Protein AF-R5B8Z9-F1 (afdb_monomer)

Radius of gyration: 23.83 Å; Cα contacts (8 Å, |Δi|>4): 99; chains: 1; bounding box: 47×32×64 Å

Structure (mmCIF, N/CA/C/O backbone):
data_AF-R5B8Z9-F1
#
_entry.id   AF-R5B8Z9-F1
#
loop_
_atom_site.group_PDB
_atom_site.id
_atom_site.type_symbol
_atom_site.label_atom_id
_atom_site.label_alt_id
_atom_site.l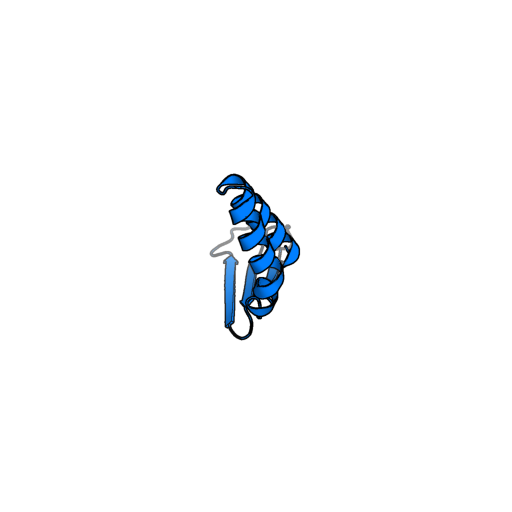abel_comp_id
_atom_site.label_asym_id
_atom_site.label_entity_id
_atom_site.label_seq_id
_atom_site.pdbx_PDB_ins_code
_atom_site.Cartn_x
_atom_site.Cartn_y
_atom_site.Cartn_z
_atom_site.occupancy
_atom_site.B_iso_or_equiv
_atom_site.auth_seq_id
_atom_site.auth_comp_id
_atom_site.auth_asym_id
_atom_site.auth_atom_id
_atom_site.pdbx_PDB_model_num
ATOM 1 N N . MET A 1 1 ? -0.075 2.620 10.308 1.00 56.88 1 MET A N 1
ATOM 2 C CA . MET A 1 1 ? -1.070 3.451 11.006 1.00 56.88 1 MET A CA 1
ATOM 3 C C . MET A 1 1 ? -2.050 2.497 11.656 1.00 56.88 1 MET A C 1
ATOM 5 O O . MET A 1 1 ? -2.607 1.659 10.957 1.00 56.88 1 MET A O 1
ATOM 9 N N . THR A 1 2 ? -2.134 2.536 12.976 1.00 71.81 2 THR A N 1
ATOM 10 C CA . THR A 1 2 ? -2.933 1.642 13.819 1.00 71.81 2 THR A CA 1
ATOM 11 C C . THR A 1 2 ? -4.246 2.318 14.222 1.00 71.81 2 THR A C 1
ATOM 13 O O . THR A 1 2 ? -4.398 3.530 14.073 1.00 71.81 2 THR A O 1
ATOM 16 N N . VAL A 1 3 ? -5.195 1.548 14.759 1.00 71.25 3 VAL A N 1
ATOM 17 C CA . VAL A 1 3 ? -6.445 2.073 15.343 1.00 71.25 3 VAL A CA 1
ATOM 18 C C . VAL A 1 3 ? -6.142 3.110 16.436 1.00 71.25 3 VAL A C 1
ATOM 20 O O . VAL A 1 3 ? -6.780 4.160 16.482 1.00 71.25 3 VAL A O 1
ATOM 23 N N . GLN A 1 4 ? -5.094 2.878 17.234 1.00 77.19 4 GLN A N 1
ATOM 24 C CA . GLN A 1 4 ? -4.620 3.805 18.263 1.00 77.19 4 GLN A CA 1
ATOM 25 C C . GLN A 1 4 ? -4.180 5.155 17.677 1.00 77.19 4 GLN A C 1
ATOM 27 O O . GLN A 1 4 ? -4.535 6.204 18.210 1.00 77.19 4 GLN A O 1
ATOM 32 N N . ASP A 1 5 ? -3.455 5.137 16.551 1.00 74.88 5 ASP A N 1
ATOM 33 C CA . ASP A 1 5 ? -2.999 6.361 15.878 1.00 74.88 5 ASP A CA 1
ATOM 34 C C . ASP A 1 5 ? -4.191 7.205 15.393 1.00 74.88 5 ASP A C 1
ATOM 36 O O . ASP A 1 5 ? -4.169 8.434 15.478 1.00 74.88 5 ASP A O 1
ATOM 40 N N . ILE A 1 6 ? -5.260 6.549 14.922 1.00 78.62 6 ILE A N 1
ATOM 41 C CA . ILE A 1 6 ? -6.490 7.213 14.465 1.00 78.62 6 ILE A CA 1
ATOM 42 C C . ILE A 1 6 ? -7.252 7.821 15.648 1.00 78.62 6 ILE A C 1
ATOM 44 O O . ILE A 1 6 ? -7.684 8.972 15.560 1.00 78.62 6 ILE A O 1
ATOM 48 N N . LYS A 1 7 ? -7.370 7.093 16.768 1.00 80.00 7 LYS A N 1
ATOM 49 C CA . LYS A 1 7 ? -8.000 7.600 17.998 1.00 80.00 7 LYS A CA 1
ATOM 50 C C . LYS A 1 7 ? -7.312 8.866 18.508 1.00 80.00 7 LYS A C 1
ATOM 52 O O . LYS A 1 7 ? -7.981 9.838 18.847 1.00 80.00 7 LYS A O 1
ATOM 57 N N . VAL A 1 8 ? -5.978 8.883 18.504 1.00 83.25 8 VAL A N 1
ATOM 58 C CA . VAL A 1 8 ? -5.184 10.042 18.943 1.00 83.25 8 VAL A CA 1
ATOM 59 C C . VAL A 1 8 ? -5.372 11.238 18.008 1.00 83.25 8 VAL A C 1
ATOM 61 O O . VAL A 1 8 ? -5.588 12.351 18.482 1.00 83.25 8 VAL A O 1
ATOM 64 N N . LEU A 1 9 ? -5.338 11.026 16.688 1.00 83.44 9 LEU A N 1
ATOM 65 C CA . LEU A 1 9 ? -5.550 12.099 15.710 1.00 83.44 9 LEU A CA 1
ATOM 66 C C . LEU A 1 9 ? -6.945 12.723 15.824 1.00 83.44 9 LEU A C 1
ATOM 68 O O . LEU A 1 9 ? -7.065 13.948 15.829 1.00 83.44 9 LEU A O 1
ATOM 72 N N . LEU A 1 10 ? -7.987 11.895 15.938 1.00 82.00 10 LEU A N 1
ATOM 73 C CA . LEU A 1 10 ? -9.362 12.371 16.092 1.00 82.00 10 LEU A CA 1
ATOM 74 C C . LEU A 1 10 ? -9.569 13.065 17.442 1.00 82.00 10 LEU A C 1
ATOM 76 O O . LEU A 1 10 ? -10.155 14.143 17.473 1.00 82.00 10 LEU A O 1
ATOM 80 N N . GLY A 1 11 ? -9.038 12.505 18.533 1.00 82.44 11 GLY A N 1
ATOM 81 C CA . GLY A 1 11 ? -9.109 13.118 19.862 1.00 82.44 11 GLY A CA 1
ATOM 82 C C . GLY A 1 11 ? -8.492 14.518 19.890 1.00 82.44 11 GLY A C 1
ATOM 83 O O . GLY A 1 11 ? -9.131 15.461 20.350 1.00 82.44 11 GLY A O 1
ATOM 84 N N . ASN A 1 12 ? -7.303 14.679 19.303 1.00 83.25 12 ASN A N 1
ATOM 85 C CA . ASN A 1 12 ? -6.633 15.980 19.223 1.00 83.25 12 ASN A CA 1
ATOM 86 C C . ASN A 1 12 ? -7.394 16.980 18.330 1.00 83.25 12 ASN A C 1
ATOM 88 O O . ASN A 1 12 ? -7.401 18.177 18.607 1.00 83.25 12 ASN A O 1
ATOM 92 N N . LEU A 1 13 ? -8.034 16.507 17.254 1.00 82.50 13 LEU A N 1
ATOM 93 C CA . LEU A 1 13 ? -8.861 17.345 16.381 1.00 82.50 13 LEU A CA 1
ATOM 94 C C . LEU A 1 13 ? -10.102 17.866 17.118 1.00 82.50 13 LEU A C 1
ATOM 96 O O . LEU A 1 13 ? -10.441 19.038 17.005 1.00 82.50 13 LEU A O 1
ATOM 100 N N . ILE A 1 14 ? -10.770 17.006 17.884 1.00 82.00 14 ILE A N 1
ATOM 101 C CA . ILE A 1 14 ? -11.980 17.356 18.636 1.00 82.00 14 ILE A CA 1
ATOM 102 C C . ILE A 1 14 ? -11.660 18.360 19.748 1.00 82.00 14 ILE A C 1
ATOM 104 O O . ILE A 1 14 ? -12.386 19.338 19.906 1.00 82.00 14 ILE A O 1
ATOM 108 N N . GLU A 1 15 ? -10.548 18.182 20.459 1.00 82.44 15 GLU A N 1
ATOM 109 C CA . GLU A 1 15 ? -10.076 19.143 21.469 1.00 82.44 15 GLU A CA 1
ATOM 110 C C . GLU A 1 15 ? -9.762 20.523 20.882 1.00 82.44 15 GLU A C 1
ATOM 112 O O . GLU A 1 15 ? -9.875 21.532 21.570 1.00 82.44 15 GLU A O 1
ATOM 117 N N . TYR A 1 16 ? -9.397 20.588 19.600 1.00 83.19 16 TYR A N 1
ATOM 118 C CA . TYR A 1 16 ? -9.142 21.855 18.923 1.00 83.19 16 TYR A CA 1
ATOM 119 C C . TYR A 1 16 ? -10.428 22.619 18.562 1.00 83.19 16 TYR A C 1
ATOM 121 O O . TYR A 1 16 ? -10.419 23.849 18.514 1.00 83.19 16 TYR A O 1
ATOM 129 N N . PHE A 1 17 ? -11.531 21.912 18.293 1.00 79.25 17 PHE A N 1
ATOM 130 C CA . PHE A 1 17 ? -12.779 22.503 17.790 1.00 79.25 17 PHE A CA 1
ATOM 131 C C . PHE A 1 17 ? -13.916 22.572 18.818 1.00 79.25 17 PHE A C 1
ATOM 133 O O . PHE A 1 17 ? -14.957 23.156 18.513 1.00 79.25 17 PHE A O 1
ATOM 140 N N . THR A 1 18 ? -13.734 22.009 20.013 1.00 82.88 18 THR A N 1
ATOM 141 C CA . THR A 1 18 ? -14.796 21.877 21.022 1.00 82.88 18 THR A CA 1
ATOM 142 C C . THR A 1 18 ? -14.291 22.259 22.410 1.00 82.88 18 THR A C 1
ATOM 144 O O . THR A 1 18 ? -13.104 22.144 22.702 1.00 82.88 18 THR A O 1
ATOM 147 N N . ASP A 1 19 ? -15.194 22.721 23.273 1.00 84.56 19 ASP A N 1
ATOM 148 C CA . ASP A 1 19 ? -14.904 22.983 24.684 1.00 84.56 19 ASP A CA 1
ATOM 149 C C . ASP A 1 19 ? -14.485 21.707 25.436 1.00 84.56 19 ASP A C 1
ATOM 151 O O . ASP A 1 19 ? -14.803 20.588 25.035 1.00 84.56 19 ASP A O 1
ATOM 155 N N . GLU A 1 20 ? -13.763 21.883 26.547 1.00 77.94 20 GLU A N 1
ATOM 156 C CA . GLU A 1 20 ? -13.160 20.786 27.319 1.00 77.94 20 GLU A CA 1
ATOM 157 C C . GLU A 1 20 ? -14.161 19.715 27.780 1.00 77.94 20 GLU A C 1
ATOM 159 O O . GLU A 1 20 ? -13.789 18.551 27.928 1.00 77.94 20 GLU A O 1
ATOM 164 N N . GLU A 1 21 ? -15.408 20.096 28.054 1.00 80.12 21 GLU A N 1
ATOM 165 C CA . GLU A 1 21 ? -16.444 19.183 28.540 1.00 80.12 21 GLU A CA 1
ATOM 166 C C . GLU A 1 21 ? -16.987 18.329 27.389 1.00 80.12 21 GLU A C 1
ATOM 168 O O . GLU A 1 21 ? -16.964 17.097 27.464 1.00 80.12 21 GLU A O 1
ATOM 173 N N . SER A 1 22 ? -17.323 18.968 26.268 1.00 78.12 22 SER A N 1
ATOM 174 C CA . SER A 1 22 ? -17.731 18.287 25.036 1.00 78.12 22 SER A CA 1
ATOM 175 C C . SER A 1 22 ? -16.619 17.401 24.463 1.00 78.12 22 SER A C 1
ATOM 177 O O . SER A 1 22 ? -16.875 16.289 23.997 1.00 78.12 22 SER A O 1
ATOM 179 N N . ALA A 1 23 ? -15.362 17.846 24.5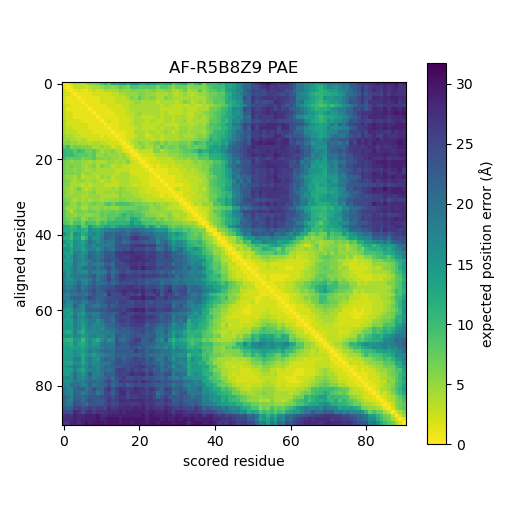40 1.00 80.88 23 ALA A N 1
ATOM 180 C CA . ALA A 1 23 ? -14.214 17.064 24.095 1.00 80.88 23 ALA A CA 1
ATOM 181 C C . ALA A 1 23 ? -14.020 15.793 24.937 1.00 80.88 23 ALA A C 1
ATOM 183 O O . ALA A 1 23 ? -13.734 14.732 24.380 1.00 80.88 23 ALA A O 1
ATOM 184 N N . LYS A 1 24 ? -14.226 15.863 26.261 1.00 82.19 24 LYS A N 1
ATOM 185 C CA . LYS A 1 24 ? -14.141 14.696 27.158 1.00 82.19 24 LYS A CA 1
ATOM 186 C C . LYS A 1 24 ? -15.213 13.657 26.854 1.00 82.19 24 LYS A C 1
ATOM 188 O O . LYS A 1 24 ? -14.891 12.470 26.803 1.00 82.19 24 LYS A O 1
ATOM 193 N N . ASP A 1 25 ? -16.450 14.086 26.622 1.00 82.56 25 ASP A N 1
ATOM 194 C CA . ASP A 1 25 ? -17.550 13.171 26.305 1.00 82.56 25 ASP A CA 1
ATOM 195 C C . ASP A 1 25 ? -17.345 12.476 24.956 1.00 82.56 25 ASP A C 1
ATOM 197 O O . ASP A 1 25 ? -17.469 11.251 24.861 1.00 82.56 25 ASP A O 1
ATOM 201 N N . VAL A 1 26 ? -16.930 13.222 23.927 1.00 78.81 26 VAL A N 1
ATOM 202 C CA . VAL A 1 26 ? -16.630 12.636 22.614 1.00 78.81 26 VAL A CA 1
ATOM 203 C C . VAL A 1 26 ? -15.415 11.711 22.694 1.00 78.81 26 VAL A C 1
ATOM 205 O O . VAL A 1 26 ? -15.450 10.624 22.120 1.00 78.81 26 VAL A O 1
ATOM 208 N N . ARG A 1 27 ? -14.363 12.078 23.439 1.00 82.00 27 ARG A N 1
ATOM 209 C CA . ARG A 1 27 ? -13.162 11.244 23.622 1.00 82.00 27 ARG A CA 1
ATOM 210 C C . ARG A 1 27 ? -13.479 9.946 24.359 1.00 82.00 27 ARG A C 1
ATOM 212 O O . ARG A 1 27 ? -13.010 8.889 23.950 1.00 82.00 27 ARG A O 1
ATOM 219 N N . LYS A 1 28 ? -14.347 10.005 25.371 1.00 82.88 28 LYS A N 1
ATOM 220 C CA . LYS A 1 28 ? -14.852 8.822 26.074 1.00 82.88 28 LYS A CA 1
ATOM 221 C C . LYS A 1 28 ? -15.628 7.902 25.132 1.00 82.88 28 LYS A C 1
ATOM 223 O O . LYS A 1 28 ? -15.356 6.707 25.127 1.00 82.88 28 LYS A O 1
ATOM 228 N N . GLY A 1 29 ? -16.520 8.453 24.304 1.00 78.88 29 GLY A N 1
ATOM 229 C CA . GLY A 1 29 ? -17.228 7.690 23.269 1.00 78.88 29 GLY A CA 1
ATOM 230 C C . GLY A 1 29 ? -16.279 7.058 22.245 1.00 78.88 29 GLY A C 1
ATOM 231 O O . GLY A 1 29 ? -16.445 5.898 21.871 1.00 78.88 29 GLY A O 1
ATOM 232 N N . LEU A 1 30 ? -15.228 7.780 21.852 1.00 80.19 30 LEU A N 1
ATOM 233 C CA . LEU A 1 30 ? -14.180 7.292 20.954 1.00 80.19 30 LEU A CA 1
ATOM 234 C C . LEU A 1 30 ? -13.379 6.142 21.585 1.00 80.19 30 LEU A C 1
ATOM 236 O O . LEU A 1 30 ? -13.095 5.150 20.924 1.00 80.19 30 LEU A O 1
ATOM 240 N N . ASP A 1 31 ? -13.054 6.210 22.872 1.00 78.56 31 ASP A N 1
ATOM 241 C CA . ASP A 1 31 ? -12.335 5.124 23.537 1.00 78.56 31 ASP A CA 1
ATOM 242 C C . ASP A 1 31 ? -13.204 3.874 23.722 1.00 78.56 31 ASP A C 1
ATOM 244 O O . ASP A 1 31 ? -12.698 2.764 23.537 1.00 78.56 31 ASP A O 1
ATOM 248 N N . THR A 1 32 ? -14.500 4.034 24.020 1.00 81.25 32 THR A N 1
ATOM 249 C CA . THR A 1 32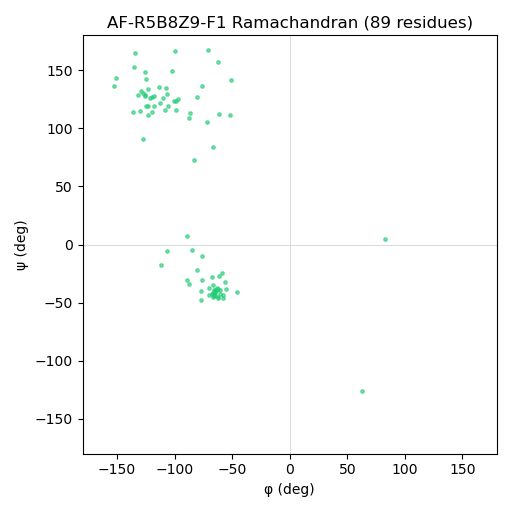 ? -15.401 2.910 24.327 1.00 81.25 32 THR A CA 1
ATOM 250 C C . THR A 1 32 ? -16.080 2.277 23.115 1.00 81.25 32 THR A C 1
ATOM 252 O O . THR A 1 32 ? -16.320 1.071 23.126 1.00 81.25 32 THR A O 1
ATOM 255 N N . GLU A 1 33 ? -16.421 3.053 22.083 1.00 75.56 33 GLU A N 1
ATOM 256 C CA . GLU A 1 33 ? -17.239 2.574 20.955 1.00 75.56 33 GLU A CA 1
ATOM 257 C C . GLU A 1 33 ? -16.476 2.487 19.632 1.00 75.56 33 GLU A C 1
ATOM 259 O O . GLU A 1 33 ? -16.906 1.789 18.717 1.00 75.56 33 GLU A O 1
ATOM 264 N N . PHE A 1 34 ? -15.328 3.151 19.492 1.00 71.50 34 PHE A N 1
ATOM 265 C CA . PHE A 1 34 ? -14.598 3.113 18.223 1.00 71.50 34 PHE A CA 1
ATOM 266 C C . PHE A 1 34 ? -14.063 1.714 17.909 1.00 71.50 34 PHE A C 1
ATOM 268 O O . PHE A 1 34 ? -14.161 1.271 16.769 1.00 71.50 34 PHE A O 1
ATOM 275 N N . ASP A 1 35 ? -13.570 0.983 18.913 1.00 67.56 35 ASP A N 1
ATOM 276 C CA . ASP A 1 35 ? -13.051 -0.378 18.710 1.00 67.56 35 ASP A CA 1
ATOM 277 C C . ASP A 1 35 ? -14.164 -1.369 18.335 1.00 67.56 35 ASP A C 1
ATOM 279 O O . ASP A 1 35 ? -13.912 -2.330 17.615 1.00 67.56 35 ASP A O 1
ATOM 283 N N . SER A 1 36 ? -15.407 -1.129 18.773 1.00 69.12 36 SER A N 1
ATOM 284 C CA . SER A 1 36 ? -16.557 -1.963 18.400 1.00 69.12 36 SER A CA 1
ATOM 285 C C . SER A 1 36 ? -17.115 -1.625 17.015 1.00 69.12 36 SER A C 1
ATOM 287 O O . SER A 1 36 ? -17.759 -2.471 16.396 1.00 69.12 36 SER A O 1
ATOM 289 N N . GLN A 1 37 ? -16.854 -0.416 16.507 1.00 64.88 37 GLN A N 1
ATOM 290 C CA . GLN A 1 37 ? -17.228 -0.000 15.153 1.00 64.88 37 GLN A CA 1
ATOM 291 C C . GLN A 1 37 ? -16.143 -0.317 14.114 1.00 64.88 37 GLN A C 1
ATOM 293 O O . GLN A 1 37 ? -16.463 -0.632 12.964 1.00 64.88 37 GLN A O 1
ATOM 298 N N . VAL A 1 38 ? -14.865 -0.311 14.502 1.00 62.62 38 VAL A N 1
ATOM 299 C CA . VAL A 1 38 ? -13.745 -0.753 13.659 1.00 62.62 38 VAL A CA 1
ATOM 300 C C . VAL A 1 38 ? -13.623 -2.276 13.745 1.00 62.62 38 VAL A C 1
ATOM 302 O O . VAL A 1 38 ? -12.724 -2.839 14.352 1.00 62.62 38 VAL A O 1
ATOM 305 N N . THR A 1 39 ? -14.570 -2.960 13.110 1.00 61.97 39 THR A N 1
ATOM 306 C CA . THR A 1 39 ? -14.647 -4.435 13.065 1.00 61.97 39 THR A CA 1
ATOM 307 C C . THR A 1 39 ? -13.797 -5.059 11.968 1.00 61.97 39 THR A C 1
ATOM 309 O O . THR A 1 39 ? -13.759 -6.279 11.831 1.00 61.97 39 THR A O 1
ATOM 312 N N . THR A 1 40 ? -13.177 -4.236 11.125 1.00 58.97 40 THR A N 1
ATOM 313 C CA . THR A 1 40 ? -12.598 -4.706 9.874 1.00 58.97 40 THR A CA 1
ATOM 314 C C . THR A 1 40 ? -11.123 -4.368 9.785 1.00 58.97 40 THR A C 1
ATOM 316 O O . THR A 1 40 ? -10.752 -3.205 9.613 1.00 58.97 40 THR A O 1
ATOM 319 N N . ASP A 1 41 ? -10.293 -5.407 9.835 1.00 60.06 41 ASP A N 1
ATOM 320 C CA . ASP A 1 41 ? -8.864 -5.301 9.580 1.00 60.06 41 ASP A CA 1
ATOM 321 C C . ASP A 1 41 ? -8.630 -4.802 8.148 1.00 60.06 41 ASP A C 1
ATOM 323 O O . ASP A 1 41 ? -8.951 -5.459 7.150 1.00 60.06 41 ASP A O 1
ATOM 327 N N . GLY A 1 42 ? -8.098 -3.585 8.055 1.00 57.22 42 GLY A N 1
ATOM 328 C CA . GLY A 1 42 ? -7.659 -2.982 6.808 1.00 57.22 42 GLY A CA 1
ATOM 329 C C . GLY A 1 42 ? -6.213 -3.371 6.525 1.00 57.22 42 GLY A C 1
ATOM 330 O O . GLY A 1 42 ? -5.312 -2.871 7.196 1.00 57.22 42 GLY A O 1
ATOM 331 N N . VAL A 1 43 ? -5.964 -4.224 5.529 1.00 61.84 43 VAL A N 1
ATOM 332 C CA . VAL A 1 43 ? -4.593 -4.565 5.114 1.00 61.84 43 VAL A CA 1
ATOM 333 C C . VAL A 1 43 ? -4.233 -3.761 3.872 1.00 61.84 43 VAL A C 1
ATOM 335 O O . VAL A 1 43 ? -4.912 -3.817 2.844 1.00 61.84 43 VAL A O 1
ATOM 338 N N . TYR A 1 44 ? -3.141 -3.004 3.977 1.00 61.47 44 TYR A N 1
ATOM 339 C CA . TYR A 1 44 ? -2.518 -2.306 2.860 1.00 61.47 44 TYR A CA 1
ATOM 340 C C . TYR A 1 44 ? -1.238 -3.039 2.468 1.00 61.47 44 TYR A C 1
ATOM 342 O O . TYR A 1 44 ? -0.314 -3.146 3.274 1.00 61.47 44 TYR A O 1
ATOM 350 N N . ASN A 1 45 ? -1.172 -3.528 1.231 1.00 70.62 45 ASN A N 1
ATOM 351 C CA . ASN A 1 45 ? 0.017 -4.179 0.691 1.00 70.62 45 ASN A CA 1
ATOM 352 C C . ASN A 1 45 ? 0.430 -3.500 -0.618 1.00 70.62 45 ASN A C 1
ATOM 354 O O . ASN A 1 45 ? -0.388 -3.340 -1.527 1.00 70.62 45 ASN A O 1
ATOM 358 N N . SER A 1 46 ? 1.698 -3.109 -0.717 1.00 73.44 46 SER A N 1
ATOM 359 C CA . SER A 1 46 ? 2.283 -2.551 -1.932 1.00 73.44 46 SER A CA 1
ATOM 360 C C . SER A 1 46 ? 3.414 -3.438 -2.432 1.00 73.44 46 SER A C 1
ATOM 362 O O . SER A 1 46 ? 4.354 -3.727 -1.692 1.00 73.44 46 SER A O 1
ATOM 364 N N . TYR A 1 47 ? 3.349 -3.806 -3.706 1.00 79.31 47 TYR A N 1
ATOM 365 C CA . TYR A 1 47 ? 4.331 -4.634 -4.388 1.00 79.31 47 TYR A CA 1
ATOM 366 C C . TYR A 1 47 ? 4.870 -3.903 -5.617 1.00 79.31 47 TYR A C 1
ATOM 368 O O . TYR A 1 47 ? 4.108 -3.333 -6.401 1.00 79.31 47 TYR A O 1
ATOM 376 N N . VAL A 1 48 ? 6.191 -3.921 -5.794 1.00 85.94 48 VAL A N 1
ATOM 377 C CA . VAL A 1 48 ? 6.855 -3.401 -6.991 1.00 85.94 48 VAL A CA 1
ATOM 378 C C . VAL A 1 48 ? 7.852 -4.438 -7.481 1.00 85.94 48 VAL A C 1
ATOM 380 O O . VAL A 1 48 ? 8.697 -4.908 -6.720 1.00 85.94 48 VAL A O 1
ATOM 383 N N . ARG A 1 49 ? 7.768 -4.763 -8.768 1.00 87.94 49 ARG A N 1
ATOM 384 C CA . ARG A 1 49 ? 8.724 -5.605 -9.480 1.00 87.94 49 ARG A CA 1
ATOM 385 C C . ARG A 1 49 ? 9.193 -4.872 -10.719 1.00 87.94 49 ARG A C 1
ATOM 387 O O . ARG A 1 49 ? 8.376 -4.399 -11.509 1.00 87.94 49 ARG A O 1
ATOM 394 N N . ILE A 1 50 ? 10.507 -4.822 -10.886 1.00 90.94 50 ILE A N 1
ATOM 395 C CA . ILE A 1 50 ? 11.145 -4.324 -12.097 1.00 90.94 50 ILE A CA 1
ATOM 396 C C . ILE A 1 50 ? 12.001 -5.452 -12.656 1.00 90.94 50 ILE A C 1
ATOM 398 O O . ILE A 1 50 ? 12.827 -6.018 -11.941 1.00 90.94 50 ILE A O 1
ATOM 402 N N . SER A 1 51 ? 11.777 -5.787 -13.920 1.00 89.12 51 SER A N 1
ATOM 403 C CA . SER A 1 51 ? 12.658 -6.662 -14.691 1.00 89.12 51 SER A CA 1
ATOM 404 C C . SER A 1 51 ? 13.507 -5.796 -15.611 1.00 89.12 51 SER A C 1
ATOM 406 O O . SER A 1 51 ? 13.045 -4.747 -16.057 1.00 89.12 51 SER A O 1
ATOM 408 N N . TYR A 1 52 ? 14.728 -6.231 -15.905 1.00 88.50 52 TYR A N 1
ATOM 409 C CA . TYR A 1 52 ? 15.696 -5.469 -16.691 1.00 88.50 52 TYR A CA 1
ATOM 410 C C . TYR A 1 52 ? 16.198 -6.294 -17.876 1.00 88.50 52 TYR A C 1
ATOM 412 O O . TYR A 1 52 ? 16.303 -7.515 -17.785 1.00 88.50 52 TYR A O 1
ATOM 420 N N . PHE A 1 53 ? 16.524 -5.615 -18.972 1.00 88.12 53 PHE A N 1
ATOM 421 C CA . PHE A 1 53 ? 17.328 -6.168 -20.055 1.00 88.12 53 PHE A CA 1
ATOM 422 C C . PHE A 1 53 ? 18.789 -6.333 -19.605 1.00 88.12 53 PHE A C 1
ATOM 424 O O . PHE A 1 53 ? 19.206 -5.769 -18.593 1.00 88.12 53 PHE A O 1
ATOM 431 N N . ASN A 1 54 ? 19.590 -7.063 -20.386 1.00 88.12 54 ASN A N 1
ATOM 432 C CA . ASN A 1 54 ? 21.005 -7.320 -20.076 1.00 88.12 54 ASN A CA 1
ATOM 433 C C . ASN A 1 54 ? 21.858 -6.046 -19.944 1.00 88.12 54 ASN A C 1
ATOM 435 O O . ASN A 1 54 ? 22.880 -6.064 -19.269 1.00 88.12 54 ASN A O 1
ATOM 439 N N . ASP A 1 55 ? 21.445 -4.946 -20.572 1.00 88.88 55 ASP A N 1
ATOM 440 C CA . ASP A 1 55 ? 22.101 -3.638 -20.485 1.00 88.88 55 ASP A CA 1
ATOM 441 C C . ASP A 1 55 ? 21.579 -2.772 -19.325 1.00 88.88 55 ASP A C 1
ATOM 443 O O . ASP A 1 55 ? 21.930 -1.601 -19.212 1.00 88.88 55 ASP A O 1
ATOM 447 N N . GLY A 1 56 ? 20.726 -3.328 -18.461 1.00 83.69 56 GLY A N 1
ATOM 448 C CA . GLY A 1 56 ? 20.193 -2.642 -17.287 1.00 83.69 56 GLY A CA 1
ATOM 449 C C . GLY A 1 56 ? 18.995 -1.733 -17.567 1.00 83.69 56 GLY A C 1
ATOM 450 O O . GLY A 1 56 ? 18.506 -1.082 -16.645 1.00 83.69 56 GLY A O 1
ATOM 451 N N . TRP A 1 57 ? 18.473 -1.693 -18.799 1.00 86.06 57 TRP A N 1
ATOM 452 C CA . TRP A 1 57 ? 17.254 -0.937 -19.107 1.00 86.06 57 TRP A CA 1
ATOM 453 C C . TRP A 1 57 ? 15.982 -1.666 -18.602 1.00 86.06 57 TRP A 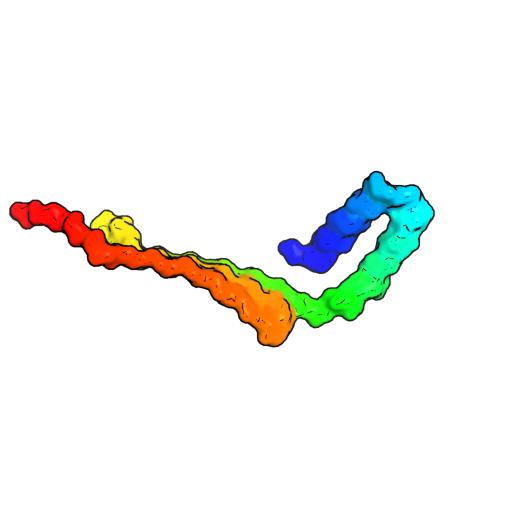C 1
ATOM 455 O O . TRP A 1 57 ? 15.888 -2.880 -18.783 1.00 86.06 57 TRP A O 1
ATOM 465 N N . PRO A 1 58 ? 14.987 -0.990 -17.979 1.00 84.25 58 PRO A N 1
ATOM 466 C CA . PRO A 1 58 ? 13.835 -1.644 -17.325 1.00 84.25 58 PRO A CA 1
ATOM 467 C C . PRO A 1 58 ? 12.848 -2.396 -18.241 1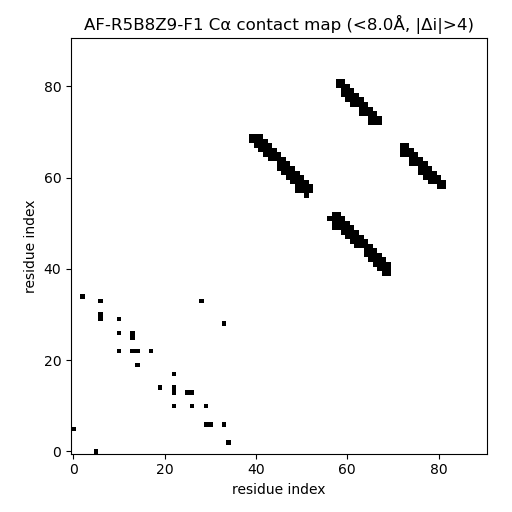.00 84.25 58 PRO A C 1
ATOM 469 O O . PRO A 1 58 ? 11.799 -1.869 -18.583 1.00 84.25 58 PRO A O 1
ATOM 472 N N . GLN A 1 59 ? 13.110 -3.648 -18.609 1.00 89.12 59 GLN A N 1
ATOM 473 C CA . GLN A 1 59 ? 12.225 -4.486 -19.432 1.00 89.12 59 GLN A CA 1
ATOM 474 C C . GLN A 1 59 ? 10.732 -4.474 -19.035 1.00 89.12 59 GLN A C 1
ATOM 476 O O . GLN A 1 59 ? 9.859 -4.455 -19.898 1.00 89.12 59 GLN A O 1
ATOM 481 N N . GLU A 1 60 ? 10.408 -4.504 -17.752 1.00 91.12 60 GLU A N 1
ATOM 482 C CA . GLU A 1 60 ? 9.015 -4.585 -17.311 1.00 91.12 60 GLU A CA 1
ATOM 483 C C . GLU A 1 60 ? 8.879 -3.946 -15.940 1.00 91.12 60 GLU A C 1
ATOM 485 O O . GLU A 1 60 ? 9.700 -4.206 -15.061 1.00 91.12 60 GLU A O 1
ATOM 490 N N . VAL A 1 61 ? 7.829 -3.151 -15.736 1.00 90.44 61 VAL A N 1
ATOM 491 C CA . VAL A 1 61 ? 7.493 -2.607 -14.419 1.00 90.44 61 VAL A CA 1
ATOM 492 C C . VAL A 1 61 ? 6.078 -3.021 -1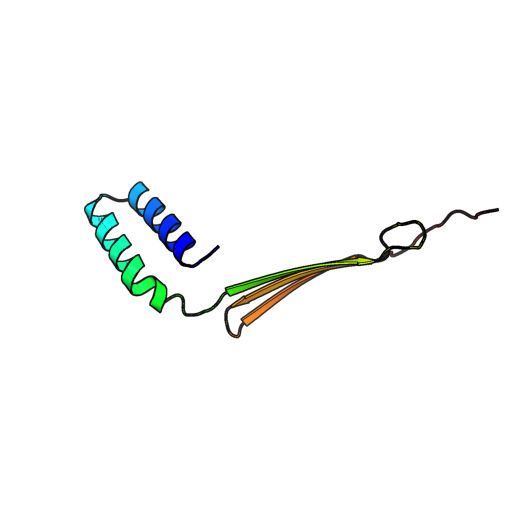4.048 1.00 90.44 61 VAL A C 1
ATOM 494 O O . VAL A 1 61 ? 5.106 -2.638 -14.701 1.00 90.44 61 VAL A O 1
ATOM 497 N N . VAL A 1 62 ? 5.965 -3.757 -12.946 1.00 90.56 62 VAL A N 1
ATOM 498 C CA . VAL A 1 62 ? 4.700 -4.088 -12.293 1.00 90.56 62 VAL A CA 1
ATOM 499 C C . VAL A 1 62 ? 4.677 -3.376 -10.948 1.00 90.56 62 VAL A C 1
ATOM 501 O O . VAL A 1 62 ? 5.544 -3.591 -10.105 1.00 90.56 62 VAL A O 1
ATOM 504 N N . SER A 1 63 ? 3.672 -2.538 -10.728 1.00 89.00 63 SER A N 1
ATOM 505 C CA . SER A 1 63 ? 3.396 -1.932 -9.428 1.00 89.00 63 SER A CA 1
ATOM 506 C C . SER A 1 63 ? 1.956 -2.231 -9.046 1.00 89.00 63 SER A C 1
ATOM 508 O O . SER A 1 63 ? 1.036 -1.999 -9.828 1.00 89.00 63 SER A O 1
ATOM 510 N N . GLN A 1 64 ? 1.75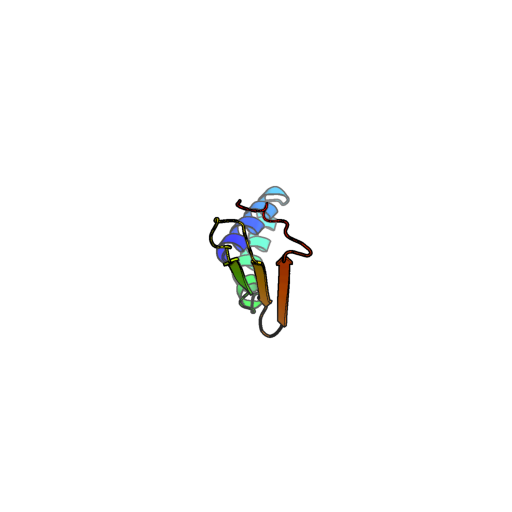7 -2.773 -7.855 1.00 88.25 64 GLN A N 1
ATOM 511 C CA . GLN A 1 64 ? 0.461 -3.186 -7.343 1.00 88.25 64 GLN A CA 1
ATOM 512 C C . GLN A 1 64 ? 0.255 -2.600 -5.954 1.00 88.25 64 GLN A C 1
ATOM 514 O O . GLN A 1 64 ? 1.108 -2.741 -5.085 1.00 88.25 64 GLN A O 1
ATOM 519 N N . ASN A 1 65 ? -0.913 -2.002 -5.748 1.00 84.44 65 ASN A N 1
ATOM 520 C CA . ASN A 1 65 ? -1.406 -1.616 -4.437 1.00 84.44 65 ASN A CA 1
ATOM 521 C C . ASN A 1 65 ? -2.697 -2.387 -4.179 1.00 84.44 65 ASN A C 1
ATOM 523 O O . ASN A 1 65 ? -3.668 -2.239 -4.928 1.00 84.44 65 ASN A O 1
ATOM 527 N N . ASN A 1 66 ? -2.698 -3.203 -3.134 1.00 81.75 66 ASN A N 1
ATOM 528 C CA . ASN A 1 66 ? -3.869 -3.917 -2.660 1.00 81.75 66 ASN A CA 1
ATOM 529 C C . ASN A 1 66 ? -4.363 -3.268 -1.366 1.00 81.75 66 ASN A C 1
ATOM 531 O O . ASN A 1 66 ? -3.585 -3.033 -0.439 1.00 81.75 66 ASN A O 1
ATOM 535 N N . ILE A 1 67 ? -5.657 -2.976 -1.337 1.00 79.62 67 ILE A N 1
ATOM 536 C CA . ILE A 1 67 ? -6.377 -2.538 -0.150 1.00 79.62 67 ILE A CA 1
ATOM 537 C C . ILE A 1 67 ? -7.467 -3.573 0.096 1.00 79.62 67 ILE A C 1
ATOM 539 O O . ILE A 1 67 ? -8.394 -3.691 -0.711 1.00 79.62 67 ILE A O 1
ATOM 543 N N . SER A 1 68 ? -7.369 -4.305 1.202 1.00 75.06 68 SER A N 1
ATOM 544 C CA . SER A 1 68 ? -8.442 -5.175 1.677 1.00 75.06 68 SER A CA 1
ATOM 545 C C . SER A 1 68 ? -9.098 -4.573 2.909 1.00 75.06 68 SER A C 1
ATOM 547 O O . SER A 1 68 ? -8.412 -4.127 3.824 1.00 75.06 68 SER A O 1
ATOM 549 N N . LEU A 1 69 ? -10.425 -4.580 2.921 1.00 75.50 69 LEU A N 1
ATOM 550 C CA . LEU A 1 69 ? -11.277 -4.202 4.038 1.00 75.50 69 LEU A CA 1
ATOM 551 C C . LEU A 1 69 ? -12.249 -5.373 4.257 1.00 75.50 69 LEU A C 1
ATOM 553 O O . LEU A 1 69 ? -13.298 -5.447 3.610 1.00 75.50 69 LEU A O 1
ATOM 557 N N . GLY A 1 70 ? -11.862 -6.324 5.111 1.00 72.25 70 GLY A N 1
ATOM 558 C CA . GLY A 1 70 ? -12.643 -7.540 5.362 1.00 72.25 70 GLY A CA 1
ATOM 559 C C . GLY A 1 70 ? -12.757 -8.373 4.087 1.00 72.25 70 GLY A C 1
ATOM 560 O O . GLY A 1 70 ? -11.752 -8.625 3.423 1.00 72.25 70 GLY A O 1
ATOM 561 N N . ASP A 1 71 ? -13.983 -8.718 3.690 1.00 73.38 71 ASP A N 1
ATOM 562 C CA . ASP A 1 71 ? -14.245 -9.492 2.465 1.00 73.38 71 ASP A CA 1
ATOM 563 C C . ASP A 1 71 ? -14.115 -8.668 1.171 1.00 73.38 71 ASP A C 1
ATOM 565 O O . ASP A 1 71 ? -14.144 -9.212 0.064 1.00 73.38 71 ASP A O 1
ATOM 569 N N . ARG A 1 72 ? -13.996 -7.337 1.271 1.00 71.31 72 ARG A N 1
ATOM 570 C CA . ARG A 1 72 ? -13.906 -6.448 0.106 1.00 71.31 72 ARG A CA 1
ATOM 571 C C . ARG A 1 72 ? -12.455 -6.116 -0.190 1.00 71.31 72 ARG A C 1
ATOM 573 O O . ARG A 1 72 ? -11.747 -5.577 0.653 1.00 71.31 72 ARG A O 1
ATOM 580 N N . GLN A 1 73 ? -12.029 -6.371 -1.421 1.00 78.00 73 GLN A N 1
ATOM 581 C CA . GLN A 1 73 ? -10.664 -6.098 -1.864 1.00 78.00 73 GLN A CA 1
ATOM 582 C C . GLN A 1 73 ? -10.660 -5.212 -3.106 1.00 78.00 73 GLN A C 1
ATOM 584 O O . GLN A 1 73 ? -11.499 -5.355 -3.998 1.00 78.00 73 GLN A O 1
ATOM 589 N N . LYS A 1 74 ? -9.697 -4.292 -3.173 1.00 80.94 74 LYS A N 1
ATOM 590 C CA . LYS A 1 74 ? -9.448 -3.449 -4.341 1.00 80.94 74 LYS A CA 1
ATOM 591 C C . LYS A 1 74 ? -7.969 -3.498 -4.699 1.00 80.94 74 LYS A C 1
ATOM 593 O O . LYS A 1 74 ? -7.125 -2.995 -3.962 1.00 80.94 74 LYS A O 1
ATOM 598 N N . LEU A 1 75 ? -7.679 -4.051 -5.874 1.00 84.69 75 LEU A N 1
ATOM 599 C CA . LEU A 1 75 ? -6.343 -4.073 -6.461 1.00 84.69 75 LEU A CA 1
ATOM 600 C C . LEU A 1 75 ? -6.209 -2.943 -7.487 1.00 84.69 75 LEU A C 1
ATOM 602 O O . LEU A 1 75 ? -6.969 -2.870 -8.453 1.00 84.69 75 LEU A O 1
ATOM 606 N N . LYS A 1 76 ? -5.221 -2.068 -7.299 1.00 87.81 76 LYS A N 1
ATOM 607 C CA . LYS A 1 76 ? -4.790 -1.094 -8.305 1.00 87.81 76 LYS A CA 1
ATOM 608 C C . LYS A 1 76 ? -3.432 -1.524 -8.840 1.00 87.81 76 LYS A C 1
ATOM 610 O O . LYS A 1 76 ? -2.454 -1.518 -8.099 1.00 87.81 76 LYS A O 1
ATOM 615 N N . GLN A 1 77 ? -3.373 -1.864 -10.123 1.00 91.12 77 GLN A N 1
ATOM 616 C CA . GLN A 1 77 ? -2.145 -2.278 -10.794 1.00 91.12 77 GLN A CA 1
ATOM 617 C C . GLN A 1 77 ? -1.735 -1.254 -11.854 1.00 91.12 77 GLN A C 1
ATOM 619 O O . GLN A 1 77 ? -2.558 -0.796 -12.644 1.00 91.12 77 GLN A O 1
ATOM 624 N N . LYS A 1 78 ? -0.446 -0.919 -11.881 1.00 91.00 78 LYS A N 1
ATOM 625 C CA . LYS A 1 78 ? 0.231 -0.245 -12.984 1.00 91.00 78 LYS A CA 1
ATOM 626 C C . LYS A 1 78 ? 1.176 -1.249 -13.634 1.00 91.00 78 LYS A C 1
ATOM 628 O O . LYS A 1 78 ? 2.008 -1.844 -12.953 1.00 91.00 78 LYS A O 1
ATOM 633 N N . TYR A 1 79 ? 1.027 -1.419 -14.940 1.00 92.00 79 TYR A N 1
ATOM 634 C CA . TYR A 1 79 ? 1.853 -2.297 -15.754 1.00 92.00 79 TYR A CA 1
ATOM 635 C C . TYR A 1 79 ? 2.441 -1.483 -16.901 1.00 92.00 79 TYR A C 1
ATOM 637 O O . TYR A 1 79 ? 1.691 -0.879 -17.667 1.00 92.00 79 TYR A O 1
ATOM 645 N N . ILE A 1 80 ? 3.769 -1.410 -16.964 1.00 90.50 80 ILE A N 1
ATOM 646 C CA . ILE A 1 80 ? 4.499 -0.714 -18.023 1.00 90.50 80 ILE A CA 1
ATOM 647 C C . ILE A 1 80 ? 5.374 -1.742 -18.724 1.00 90.50 80 ILE A C 1
ATOM 649 O O . ILE A 1 80 ? 6.163 -2.444 -18.088 1.00 90.50 80 ILE A O 1
ATOM 653 N N . THR A 1 81 ? 5.231 -1.789 -20.040 1.00 91.50 81 THR A N 1
ATOM 654 C CA . THR A 1 81 ? 6.058 -2.585 -20.937 1.00 91.50 81 THR A CA 1
ATOM 655 C C . THR A 1 81 ? 6.459 -1.731 -22.136 1.00 91.50 81 THR A C 1
ATOM 657 O O . THR A 1 81 ? 5.903 -0.651 -22.355 1.00 91.50 81 THR A O 1
ATOM 660 N N . TRP A 1 82 ? 7.449 -2.196 -22.884 1.00 85.50 82 TRP A N 1
ATOM 661 C CA . TRP A 1 82 ? 7.948 -1.517 -24.073 1.00 85.50 82 TRP A CA 1
ATOM 662 C C . TRP A 1 82 ? 7.028 -1.817 -25.245 1.00 85.50 82 TRP A C 1
ATOM 664 O O . TRP A 1 82 ? 6.791 -2.979 -25.553 1.00 85.50 82 TRP A O 1
ATOM 674 N N . ASP A 1 83 ? 6.560 -0.774 -25.919 1.00 85.25 83 ASP A N 1
ATOM 675 C CA . ASP A 1 83 ? 5.877 -0.920 -27.208 1.00 85.25 83 ASP A CA 1
ATOM 676 C C . ASP A 1 83 ? 6.897 -1.168 -28.335 1.00 85.25 83 ASP A C 1
ATOM 678 O O . ASP A 1 83 ? 6.741 -2.039 -29.185 1.00 85.25 83 ASP A O 1
ATOM 682 N N . TYR A 1 84 ? 8.025 -0.457 -28.277 1.00 84.81 84 TYR A N 1
ATOM 683 C CA . TYR A 1 84 ? 9.149 -0.616 -29.188 1.00 84.81 84 TYR A CA 1
ATOM 684 C C . TYR A 1 84 ? 10.458 -0.254 -28.484 1.00 84.81 84 TYR A C 1
ATOM 686 O O . TYR A 1 84 ? 10.511 0.688 -27.689 1.00 84.81 84 TYR A O 1
ATOM 694 N N . ARG A 1 85 ? 11.532 -0.986 -28.798 1.00 79.75 85 ARG A N 1
ATOM 695 C CA . ARG A 1 85 ? 12.881 -0.701 -28.305 1.00 79.75 85 ARG A CA 1
ATOM 696 C C . ARG A 1 85 ? 13.896 -0.841 -29.433 1.00 79.75 85 ARG A C 1
ATOM 698 O O . ARG A 1 85 ? 14.148 -1.943 -29.907 1.00 79.75 85 ARG A O 1
ATOM 705 N N . SER A 1 86 ? 14.512 0.277 -29.807 1.00 81.44 86 SER A N 1
ATOM 706 C CA . SER A 1 86 ? 15.676 0.286 -30.691 1.00 81.44 86 SER A CA 1
ATOM 707 C C . SER A 1 86 ? 16.937 0.115 -29.852 1.00 81.44 86 SER A C 1
ATOM 709 O O . SER A 1 86 ? 17.270 0.985 -29.047 1.00 81.44 86 SER A O 1
ATOM 711 N N . VAL A 1 87 ? 17.624 -1.008 -30.021 1.00 78.19 87 VAL A N 1
ATOM 712 C CA . VAL A 1 87 ? 19.005 -1.177 -29.566 1.00 78.19 87 VAL A CA 1
ATOM 713 C C . VAL A 1 87 ? 19.875 -0.955 -30.792 1.00 78.19 87 VAL A C 1
ATOM 715 O O . VAL A 1 87 ? 19.706 -1.648 -31.792 1.00 78.19 87 VAL A O 1
ATOM 718 N N . GLY A 1 88 ? 20.707 0.090 -30.772 1.00 70.19 88 GLY A N 1
AT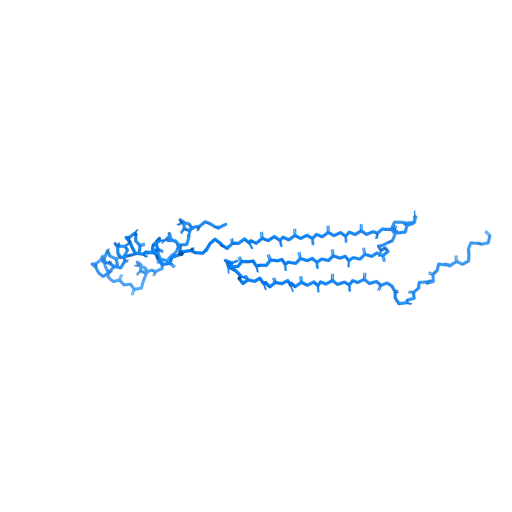OM 719 C CA . GLY A 1 88 ? 21.544 0.439 -31.921 1.00 70.19 88 GLY A CA 1
ATOM 720 C C . GLY A 1 88 ? 22.333 -0.776 -32.409 1.00 70.19 88 GLY A C 1
ATOM 721 O O . GLY A 1 88 ? 22.770 -1.582 -31.588 1.00 70.19 88 GLY A O 1
ATOM 722 N N . HIS A 1 89 ? 22.479 -0.921 -33.731 1.00 59.38 89 HIS A N 1
ATOM 723 C CA . HIS A 1 89 ? 23.338 -1.947 -34.318 1.00 59.38 89 HIS A CA 1
ATOM 724 C C . HIS A 1 89 ? 24.730 -1.844 -33.686 1.00 59.38 89 HIS A C 1
ATOM 726 O O . HIS A 1 89 ? 25.436 -0.859 -33.893 1.00 59.38 89 HIS A O 1
A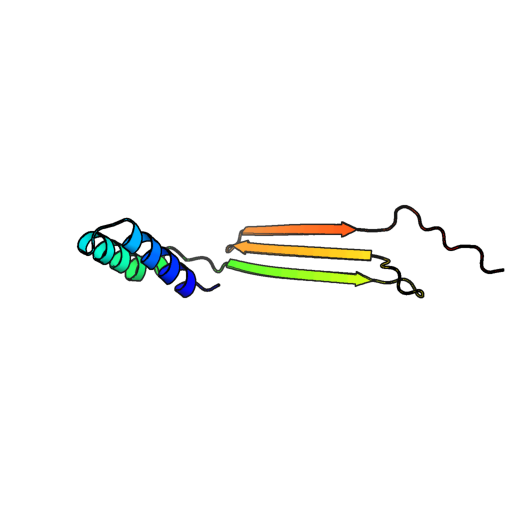TOM 732 N N . SER A 1 90 ? 25.102 -2.844 -32.891 1.00 59.03 90 SER A N 1
ATOM 733 C CA . SER A 1 90 ? 26.503 -3.115 -32.605 1.00 59.03 90 SER A CA 1
ATOM 734 C C . SER A 1 90 ? 27.100 -3.695 -33.884 1.00 59.03 90 SER A C 1
ATOM 736 O O . SER A 1 90 ? 26.754 -4.822 -34.248 1.00 59.03 90 SER A O 1
ATOM 738 N N . GLU A 1 91 ? 27.897 -2.886 -34.584 1.00 48.31 91 GLU A N 1
ATOM 739 C CA . GLU A 1 91 ? 28.846 -3.364 -35.600 1.00 48.31 91 GLU A CA 1
ATOM 740 C C . GLU A 1 91 ? 29.857 -4.348 -34.995 1.00 48.31 91 GLU A C 1
ATOM 742 O O . GLU A 1 91 ? 30.233 -4.166 -33.810 1.00 48.31 91 GLU A O 1
#

pLDDT: mean 78.85, std 9.59, range [48.31, 92.0]

Sequence (91 aa):
MTVQDIKVLLGNLIEYFTDEESAKDVRKGLDTEFDSQVTTDGVYNSYVRISYFNDGWPQEVVSQNNISLGDRQKLKQKYITWDYRSVGHSE

Nearest PDB structures (foldseek):
  8qyc-assembly1_A  TM=4.151E-01  e=8.182E-01  Escherichia coli
  4ghb-assembly1_B  TM=6.342E-01  e=7.472E+00  Bacteroides uniformis ATCC 8492
  8jz1-assembly1_B  TM=4.821E-01  e=4.632E+00  Dioscoreophyllum cumminsii

Mean predicted aligned error: 13.52 Å

Secondary structure (DSSP, 8-state):
--HHHHHHHHHHHHHHHS-HHHHHHHHHHHHHHHHHH--S-EEEEEEEEEE--TTS---EEEEEEEEEETTEEEEEEEEEE-S--------

Foldseek 3Di:
DDLVVVLVVVLVVCVVVDDPVSSVVVSVCCVPCVVVVLPWDWDWDWDWDFDADPVRHTQKIWIWIWIDTHPDIDIDIDIDHDPDDDDDDDD

Solvent-accessible surface area (backbone atoms only — not comparable to full-atom values): 5582 Å² total; per-residue (Å²): 137,53,74,67,57,52,52,52,55,52,45,57,52,40,51,73,77,40,56,76,66,61,27,50,54,52,41,51,49,48,71,70,45,42,67,74,68,62,75,54,69,67,49,78,47,77,49,78,49,75,41,60,43,98,86,66,50,76,54,30,39,43,37,38,40,38,44,30,49,62,94,48,71,48,80,51,74,48,79,49,70,73,93,75,82,90,74,78,85,80,127